Protein AF-A0AAN6Z5A4-F1 (afdb_monomer_lite)

InterPro domains:
  IPR001841 Zinc finger, RING-type [PF13639] (28-78)
  IPR001841 Zinc finger, RING-type [PS50089] (28-78)
  IPR001841 Zinc finger, RING-type [SM00184] (28-77)
  IPR013083 Zinc finger, RING/FYVE/PHD-type [G3DSA:3.30.40.10] (19-82)

Structure (mmCIF, N/CA/C/O backbone):
data_AF-A0AAN6Z5A4-F1
#
_entry.id   AF-A0AAN6Z5A4-F1
#
loop_
_atom_site.group_PDB
_atom_site.id
_atom_site.type_symbol
_atom_site.label_atom_id
_atom_site.label_alt_id
_atom_site.label_comp_id
_atom_site.label_asym_id
_atom_site.label_entity_id
_atom_site.label_seq_id
_atom_site.pdbx_PDB_ins_code
_atom_site.Cartn_x
_atom_site.Cartn_y
_atom_site.Cartn_z
_atom_site.occupancy
_atom_site.B_iso_or_equiv
_atom_site.auth_seq_id
_atom_site.auth_comp_id
_atom_site.auth_asym_id
_atom_site.auth_atom_id
_atom_site.pdbx_PDB_model_num
ATOM 1 N N . MET A 1 1 ? 10.881 -22.606 -24.353 1.00 35.06 1 MET A N 1
ATOM 2 C CA . MET A 1 1 ? 11.599 -22.057 -23.187 1.00 35.06 1 MET A CA 1
ATOM 3 C C . MET A 1 1 ? 11.240 -20.579 -23.107 1.00 35.06 1 MET A C 1
ATOM 5 O O . MET A 1 1 ? 11.819 -19.811 -23.866 1.00 35.06 1 MET A O 1
ATOM 9 N N . PRO A 1 2 ? 10.188 -20.176 -22.376 1.00 39.62 2 PRO A N 1
ATOM 10 C CA . PRO A 1 2 ? 9.790 -18.778 -22.361 1.00 39.62 2 PRO A CA 1
ATOM 11 C C . PRO A 1 2 ? 10.806 -18.005 -21.521 1.00 39.62 2 PRO A C 1
ATOM 13 O O . PRO A 1 2 ? 11.123 -18.415 -20.412 1.00 39.62 2 PRO A O 1
ATOM 16 N N . PHE A 1 3 ? 11.348 -16.941 -22.106 1.00 38.59 3 PHE A N 1
ATOM 17 C CA . PHE A 1 3 ? 12.299 -16.016 -21.506 1.00 38.59 3 PHE A CA 1
ATOM 18 C C . PHE A 1 3 ? 11.872 -15.641 -20.080 1.00 38.59 3 PHE A C 1
ATOM 20 O O . PHE A 1 3 ? 10.944 -14.852 -19.904 1.00 38.59 3 PHE A O 1
ATOM 27 N N . GLU A 1 4 ? 12.544 -16.198 -19.070 1.00 46.31 4 GLU A N 1
ATOM 28 C CA . GLU A 1 4 ? 12.560 -15.612 -17.732 1.00 46.31 4 GLU A CA 1
ATOM 29 C C . GLU A 1 4 ? 13.076 -14.18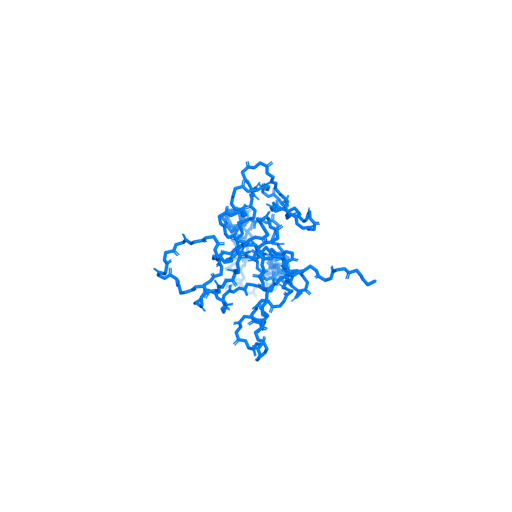4 -17.898 1.00 46.31 4 GLU A C 1
ATOM 31 O O . GLU A 1 4 ? 14.225 -13.946 -18.274 1.00 46.31 4 GLU A O 1
ATOM 36 N N . THR A 1 5 ? 12.181 -13.214 -17.742 1.00 53.78 5 THR A N 1
ATOM 37 C CA . THR A 1 5 ? 12.513 -11.807 -17.899 1.00 53.78 5 THR A CA 1
ATOM 38 C C . THR A 1 5 ? 13.538 -11.443 -16.831 1.00 53.78 5 THR A C 1
ATOM 40 O O . THR A 1 5 ? 13.260 -11.513 -15.635 1.00 53.78 5 THR A O 1
ATOM 43 N N . SER A 1 6 ? 14.730 -11.019 -17.264 1.00 75.25 6 SER A N 1
ATOM 44 C CA . SER A 1 6 ? 15.873 -10.662 -16.405 1.00 75.25 6 SER A CA 1
ATOM 45 C C . SER A 1 6 ? 15.557 -9.615 -15.329 1.00 75.25 6 SER A C 1
ATOM 47 O O . SER A 1 6 ? 16.348 -9.424 -14.414 1.00 75.25 6 SER A O 1
ATOM 49 N N . CYS A 1 7 ? 14.407 -8.944 -15.427 1.00 90.19 7 CYS A N 1
ATOM 50 C CA . CYS A 1 7 ? 13.925 -7.907 -14.529 1.00 90.19 7 CYS A CA 1
ATOM 51 C C . CYS A 1 7 ? 12.910 -8.378 -13.471 1.00 90.19 7 CYS A C 1
ATOM 53 O O . CYS A 1 7 ? 12.430 -7.542 -12.705 1.00 90.19 7 CYS A O 1
ATOM 55 N N . PHE A 1 8 ? 12.551 -9.666 -13.414 1.00 93.44 8 PHE A N 1
ATOM 56 C CA . PHE A 1 8 ? 11.593 -10.191 -12.437 1.00 93.44 8 PHE A CA 1
ATOM 57 C C . PHE A 1 8 ? 12.281 -10.698 -11.157 1.00 93.44 8 PHE A C 1
ATOM 59 O O . PHE A 1 8 ? 13.100 -11.619 -11.176 1.00 93.44 8 PHE A O 1
ATOM 66 N N . VAL A 1 9 ? 11.928 -10.081 -10.030 1.00 92.31 9 VAL A N 1
ATOM 67 C CA . VAL A 1 9 ? 12.465 -10.333 -8.690 1.00 92.31 9 VAL A CA 1
ATOM 68 C C . VAL A 1 9 ? 11.293 -10.448 -7.701 1.00 92.31 9 VAL A C 1
ATOM 70 O O . VAL A 1 9 ? 10.869 -9.440 -7.125 1.00 92.31 9 VAL A O 1
ATOM 73 N N . PRO A 1 10 ? 10.724 -11.653 -7.520 1.00 92.00 10 PRO A N 1
ATOM 74 C CA . PRO A 1 10 ? 9.574 -11.850 -6.640 1.00 92.00 10 PRO A CA 1
ATOM 75 C C . PRO A 1 10 ? 9.932 -11.612 -5.166 1.00 92.00 10 PRO A C 1
ATOM 77 O O . PRO A 1 10 ? 9.175 -10.975 -4.447 1.00 92.00 10 PRO A O 1
ATOM 80 N N . ASP A 1 11 ? 11.114 -12.018 -4.719 1.00 91.38 11 ASP A N 1
ATOM 81 C CA . ASP A 1 11 ? 11.543 -12.030 -3.317 1.00 91.38 11 ASP A CA 1
ATOM 82 C C . ASP A 1 11 ? 12.723 -11.062 -3.071 1.00 91.38 11 ASP A C 1
ATOM 84 O O . ASP A 1 11 ? 13.823 -11.458 -2.676 1.00 91.38 11 ASP A O 1
ATOM 88 N N . PRO A 1 12 ? 12.540 -9.747 -3.285 1.00 89.69 12 PRO A N 1
ATOM 89 C CA . PRO A 1 12 ? 13.628 -8.770 -3.377 1.00 89.69 12 PRO A CA 1
ATOM 90 C C . PRO A 1 12 ? 14.540 -8.736 -2.150 1.00 89.69 12 PRO A C 1
ATOM 92 O O . PRO A 1 12 ? 15.736 -8.500 -2.286 1.00 89.69 12 PRO A O 1
ATOM 95 N N . ARG A 1 13 ? 14.006 -8.980 -0.948 1.00 89.81 13 ARG A N 1
ATOM 96 C CA . ARG A 1 13 ? 14.819 -9.018 0.274 1.00 89.81 13 ARG A CA 1
ATOM 97 C C . ARG A 1 13 ? 15.839 -10.147 0.218 1.00 89.81 13 ARG A C 1
ATOM 99 O O . ARG A 1 13 ? 17.010 -9.899 0.470 1.00 89.81 13 ARG A O 1
ATOM 106 N N . TYR A 1 14 ? 15.409 -11.346 -0.160 1.00 88.56 14 TYR A N 1
ATOM 107 C CA . TYR A 1 14 ? 16.289 -12.502 -0.282 1.00 88.56 14 TYR A CA 1
ATOM 108 C C . TYR A 1 14 ? 17.235 -12.343 -1.468 1.00 88.56 14 TYR A C 1
ATOM 110 O O . TYR A 1 14 ? 18.448 -12.415 -1.278 1.00 88.56 14 TYR A O 1
ATOM 118 N N . THR A 1 15 ? 16.694 -11.984 -2.636 1.00 88.75 15 THR A N 1
ATOM 119 C CA . THR A 1 15 ? 17.480 -11.764 -3.857 1.00 88.75 15 THR A CA 1
ATOM 120 C C . THR A 1 15 ? 18.596 -10.722 -3.660 1.00 88.75 15 THR A C 1
ATOM 122 O O . THR A 1 15 ? 19.712 -10.933 -4.118 1.00 88.75 15 THR A O 1
ATOM 125 N N . PHE A 1 16 ? 18.340 -9.581 -3.007 1.00 87.38 16 PHE A N 1
ATOM 126 C CA . PHE A 1 16 ? 19.341 -8.506 -2.920 1.00 87.38 16 PHE A CA 1
ATOM 127 C C . PHE A 1 16 ? 20.223 -8.539 -1.663 1.00 87.38 16 PHE A C 1
ATOM 129 O O . PHE A 1 16 ? 21.278 -7.905 -1.673 1.00 87.38 16 PHE A O 1
ATOM 136 N N . LEU A 1 17 ? 19.806 -9.202 -0.576 1.00 85.88 17 LEU A N 1
ATOM 137 C CA . LEU A 1 17 ? 20.580 -9.239 0.677 1.00 85.88 17 LEU A CA 1
ATOM 138 C C . LEU A 1 17 ? 21.332 -10.548 0.897 1.00 85.88 17 LEU A C 1
ATOM 140 O O . LEU A 1 17 ? 22.388 -10.520 1.528 1.00 85.88 17 LEU A O 1
ATOM 144 N N . PHE A 1 18 ? 20.775 -11.673 0.449 1.00 84.06 18 PHE A N 1
ATOM 145 C CA . PHE A 1 18 ? 21.216 -12.996 0.893 1.00 84.06 18 PHE A CA 1
ATOM 146 C C . PHE A 1 18 ? 21.596 -13.942 -0.241 1.00 84.06 18 PHE A C 1
ATOM 148 O O . PHE A 1 18 ? 22.255 -14.938 0.044 1.00 84.06 18 PHE A O 1
ATOM 155 N N . ASP A 1 19 ? 21.206 -13.660 -1.487 1.00 81.88 19 ASP A N 1
ATOM 156 C CA . ASP A 1 19 ? 21.556 -14.501 -2.631 1.00 81.88 19 ASP A CA 1
ATOM 157 C C . ASP A 1 19 ? 23.089 -14.573 -2.791 1.00 81.88 19 ASP A C 1
ATOM 159 O O . ASP A 1 19 ? 23.730 -13.552 -3.069 1.00 81.88 19 ASP A O 1
ATOM 163 N N . PRO A 1 20 ? 23.705 -15.754 -2.571 1.00 67.94 20 PRO A N 1
ATOM 164 C CA . PRO A 1 20 ? 25.148 -15.914 -2.692 1.00 67.94 20 PRO A CA 1
ATOM 165 C C . PRO A 1 20 ? 25.591 -15.918 -4.158 1.00 67.94 20 PRO A C 1
ATOM 167 O O . PRO A 1 20 ? 26.776 -15.729 -4.434 1.00 67.94 20 PRO A O 1
ATOM 170 N N . THR A 1 21 ? 24.656 -16.132 -5.091 1.00 67.81 21 THR A N 1
ATOM 171 C CA . THR A 1 21 ? 24.888 -15.954 -6.517 1.00 67.81 21 THR A CA 1
ATOM 172 C C . THR A 1 21 ? 24.485 -14.535 -6.890 1.00 67.81 21 THR A C 1
ATOM 174 O O . THR A 1 21 ? 23.318 -14.168 -6.766 1.00 67.81 21 THR A O 1
ATOM 177 N N . PRO A 1 22 ? 25.412 -13.679 -7.345 1.00 57.22 22 PRO A N 1
ATOM 178 C CA . PRO A 1 22 ? 25.001 -12.411 -7.916 1.00 57.22 22 PRO A CA 1
ATOM 179 C C . PRO A 1 22 ? 24.015 -12.722 -9.044 1.00 57.22 22 PRO A C 1
ATOM 181 O O . PRO A 1 22 ? 24.319 -13.548 -9.902 1.00 57.22 22 PRO A O 1
ATOM 184 N N . ARG A 1 23 ? 22.845 -12.074 -9.096 1.00 61.34 23 ARG A N 1
ATOM 185 C CA . ARG A 1 23 ? 22.102 -12.016 -10.361 1.00 61.34 23 ARG A CA 1
ATOM 186 C C . ARG A 1 23 ? 22.989 -11.251 -11.333 1.00 61.34 23 ARG A C 1
ATOM 188 O O . ARG A 1 23 ? 22.949 -10.024 -11.367 1.00 61.34 23 ARG A O 1
ATOM 195 N N . GLU A 1 24 ? 23.834 -11.974 -12.064 1.00 54.84 24 GLU A N 1
ATOM 196 C CA . GLU A 1 24 ? 24.969 -11.399 -12.792 1.00 54.84 24 GLU A CA 1
ATOM 197 C C . GLU A 1 24 ? 24.531 -10.379 -13.849 1.00 54.84 24 GLU A C 1
ATOM 199 O O . GLU A 1 24 ? 25.341 -9.569 -14.278 1.00 54.84 24 GLU A O 1
ATOM 204 N N . ASN A 1 25 ? 23.246 -10.340 -14.220 1.00 68.56 25 ASN A N 1
ATOM 205 C CA . ASN A 1 25 ? 22.744 -9.475 -15.282 1.00 68.56 25 ASN A CA 1
ATOM 206 C C . ASN A 1 25 ? 21.325 -8.939 -15.025 1.00 68.56 25 ASN A C 1
ATOM 208 O O . ASN A 1 25 ? 20.436 -9.098 -15.865 1.00 68.56 25 ASN A O 1
ATOM 212 N N . LEU A 1 26 ? 21.085 -8.265 -13.892 1.00 87.12 26 LEU A N 1
ATOM 213 C CA . LEU A 1 26 ? 19.877 -7.440 -13.770 1.00 87.12 26 LEU A CA 1
ATOM 214 C C . LEU A 1 26 ? 20.025 -6.205 -14.674 1.00 87.12 26 LEU A C 1
ATOM 216 O O . LEU A 1 26 ? 20.577 -5.184 -14.272 1.00 87.12 26 LEU A O 1
ATOM 220 N N . ILE A 1 27 ? 19.551 -6.305 -15.913 1.00 91.31 27 ILE A N 1
ATOM 221 C CA . ILE A 1 27 ? 19.585 -5.219 -16.899 1.00 91.31 27 ILE A CA 1
ATOM 222 C C . ILE A 1 27 ? 18.210 -4.556 -16.951 1.00 91.31 27 ILE A C 1
ATOM 224 O O . ILE A 1 27 ? 17.170 -5.216 -16.914 1.00 91.31 27 ILE A O 1
ATOM 228 N N . CYS A 1 28 ? 18.188 -3.229 -17.041 1.00 94.12 28 CYS A N 1
ATOM 229 C CA . CYS A 1 28 ? 16.951 -2.476 -17.184 1.00 94.12 28 CYS A CA 1
ATOM 230 C C . CYS A 1 28 ? 16.207 -2.889 -18.461 1.00 94.12 28 CYS A C 1
ATOM 232 O O . CYS A 1 28 ? 16.626 -2.546 -19.560 1.00 94.12 28 CYS A O 1
ATOM 234 N N . ALA A 1 29 ? 15.047 -3.533 -18.330 1.00 93.75 29 ALA A N 1
ATOM 235 C CA . ALA A 1 29 ? 14.252 -3.969 -19.482 1.00 93.75 29 ALA A CA 1
ATOM 236 C C . ALA A 1 29 ? 13.569 -2.825 -20.269 1.00 93.75 29 ALA A C 1
ATOM 238 O O . ALA A 1 29 ? 12.913 -3.091 -21.268 1.00 93.75 29 ALA A O 1
ATOM 239 N N . ILE A 1 30 ? 13.694 -1.563 -19.829 1.00 95.50 30 ILE A N 1
ATOM 240 C CA . ILE A 1 30 ? 13.176 -0.397 -20.571 1.00 95.50 30 ILE A CA 1
ATOM 241 C C . ILE A 1 30 ? 14.216 0.108 -21.575 1.00 95.50 30 ILE A C 1
ATOM 243 O O . ILE A 1 30 ? 13.894 0.266 -22.746 1.00 95.50 30 ILE A O 1
ATOM 247 N N . CYS A 1 31 ? 15.444 0.390 -21.124 1.00 95.12 31 CYS A N 1
ATOM 248 C CA . CYS A 1 31 ? 16.506 0.894 -22.003 1.00 95.12 31 CYS A CA 1
ATOM 249 C C . CYS A 1 31 ? 17.400 -0.212 -22.563 1.00 95.12 31 CYS A C 1
ATOM 251 O O . CYS A 1 31 ? 18.134 0.033 -23.505 1.00 95.12 31 CYS A O 1
ATOM 253 N N . THR A 1 32 ? 17.374 -1.413 -21.983 1.00 92.75 32 THR A N 1
ATOM 254 C CA . THR A 1 32 ? 18.203 -2.577 -22.352 1.00 92.75 32 THR A CA 1
ATOM 255 C C . THR A 1 32 ? 19.720 -2.382 -22.231 1.00 92.75 32 THR A C 1
ATOM 257 O O . THR A 1 32 ? 20.478 -3.290 -22.543 1.00 92.75 32 THR A O 1
ATOM 260 N N . GLU A 1 33 ? 20.165 -1.236 -21.708 1.00 91.50 33 GLU A N 1
ATOM 261 C CA . GLU A 1 33 ? 21.582 -0.858 -21.619 1.00 91.50 33 GLU A CA 1
ATOM 262 C C . GLU A 1 33 ? 22.103 -0.817 -20.175 1.00 91.50 33 GLU A C 1
ATOM 264 O O . GLU A 1 33 ? 23.236 -1.194 -19.889 1.00 91.50 33 GLU A O 1
ATOM 269 N N . SER A 1 34 ? 21.297 -0.327 -19.229 1.00 92.81 34 SER A N 1
ATOM 270 C CA . SER A 1 34 ? 21.770 -0.080 -17.863 1.00 92.81 34 SER A CA 1
ATOM 271 C C . SER A 1 34 ? 21.798 -1.356 -17.024 1.00 92.81 34 SER A C 1
ATOM 273 O O . SER A 1 34 ? 20.746 -1.931 -16.736 1.00 92.81 34 SER A O 1
ATOM 275 N N . HIS A 1 35 ? 22.987 -1.734 -16.552 1.00 92.00 35 HIS A N 1
ATOM 276 C CA . HIS A 1 35 ? 23.161 -2.737 -15.501 1.00 92.00 35 HIS A CA 1
ATOM 277 C C . HIS A 1 35 ? 22.726 -2.148 -14.157 1.00 92.00 35 HIS A C 1
ATOM 279 O O . HIS A 1 35 ? 23.229 -1.107 -13.726 1.00 92.00 35 HIS A O 1
ATOM 285 N N . LEU A 1 36 ? 21.761 -2.792 -13.509 1.00 91.50 36 LEU A N 1
ATOM 286 C CA . LEU A 1 36 ? 21.158 -2.315 -12.276 1.00 91.50 36 LEU A CA 1
ATOM 287 C C . LEU A 1 36 ? 21.938 -2.817 -11.067 1.00 91.50 36 LEU A C 1
ATOM 289 O O . LEU A 1 36 ? 22.204 -4.008 -10.926 1.00 91.50 36 LEU A O 1
ATOM 293 N N . SER A 1 37 ? 22.258 -1.904 -10.159 1.00 90.19 37 SER A N 1
ATOM 294 C CA . SER A 1 37 ? 22.947 -2.221 -8.911 1.00 90.19 37 SER A CA 1
ATOM 295 C C . SER A 1 37 ? 22.357 -1.411 -7.771 1.00 90.19 37 SER A C 1
ATOM 297 O O . SER A 1 37 ? 22.058 -0.228 -7.926 1.00 90.19 37 SER A O 1
ATOM 299 N N . VAL A 1 38 ? 22.149 -2.050 -6.618 1.00 91.25 38 VAL A N 1
ATOM 300 C CA . VAL A 1 38 ? 21.554 -1.388 -5.453 1.00 91.25 38 VAL A CA 1
ATOM 301 C C . VAL A 1 38 ? 22.586 -0.435 -4.837 1.00 91.25 38 VAL A C 1
ATOM 303 O O . VAL A 1 38 ? 23.580 -0.891 -4.267 1.00 91.25 38 VAL A O 1
ATOM 306 N N . PRO A 1 39 ? 22.379 0.889 -4.924 1.00 92.44 39 PRO A N 1
ATOM 307 C CA . PRO A 1 39 ? 23.335 1.858 -4.423 1.00 92.44 39 PRO A CA 1
ATOM 308 C C . PRO A 1 39 ? 23.166 2.069 -2.914 1.00 92.44 39 PRO A C 1
ATOM 310 O O . PRO A 1 39 ? 22.135 1.745 -2.321 1.00 92.44 39 PRO A O 1
ATOM 313 N N . TRP A 1 40 ? 24.156 2.704 -2.295 1.00 92.19 40 TRP A N 1
ATOM 314 C CA . TRP A 1 40 ? 23.954 3.380 -1.011 1.00 92.19 40 TRP A CA 1
ATOM 315 C C . TRP A 1 40 ? 23.023 4.586 -1.180 1.00 92.19 40 TRP A C 1
ATOM 317 O O . TRP A 1 40 ? 22.999 5.211 -2.243 1.00 92.19 40 TRP A O 1
ATOM 327 N N . SER A 1 41 ? 22.271 4.939 -0.139 1.00 87.75 41 SER A N 1
ATOM 328 C CA . SER A 1 41 ? 21.273 6.018 -0.195 1.00 87.75 41 SER A CA 1
ATOM 329 C C . SER A 1 41 ? 21.856 7.400 -0.508 1.00 87.75 41 SER A C 1
ATOM 331 O O . SER A 1 41 ? 21.196 8.197 -1.172 1.00 87.75 41 SER A O 1
ATOM 333 N N . TRP A 1 42 ? 23.094 7.668 -0.086 1.00 89.31 42 TRP A N 1
ATOM 334 C CA . TRP A 1 42 ? 23.807 8.920 -0.363 1.00 89.31 42 TRP A CA 1
ATOM 335 C C . TRP A 1 42 ? 24.370 9.010 -1.786 1.00 89.31 42 TRP A C 1
ATOM 337 O O . TRP A 1 42 ? 24.855 10.065 -2.193 1.00 89.31 42 TRP A O 1
ATOM 347 N N . ALA A 1 43 ? 24.386 7.906 -2.539 1.00 90.69 43 ALA A N 1
ATOM 348 C CA . ALA A 1 43 ? 24.978 7.902 -3.867 1.00 90.69 43 ALA A CA 1
ATOM 349 C C . ALA A 1 43 ? 24.100 8.691 -4.846 1.00 90.69 43 ALA A C 1
ATOM 351 O O . ALA A 1 43 ? 22.869 8.657 -4.782 1.00 90.69 43 ALA A O 1
ATOM 352 N N . ALA A 1 44 ? 24.743 9.376 -5.794 1.00 89.88 44 ALA A N 1
ATOM 353 C CA . ALA A 1 44 ? 24.036 10.111 -6.836 1.00 89.88 44 ALA A CA 1
ATOM 354 C C . ALA A 1 44 ? 23.075 9.196 -7.619 1.00 89.88 44 ALA A C 1
ATOM 356 O O . ALA A 1 44 ? 23.384 8.036 -7.904 1.00 89.88 44 ALA A O 1
ATOM 357 N N . ILE A 1 45 ? 21.915 9.734 -8.005 1.00 88.19 45 ILE A N 1
ATOM 358 C CA . ILE A 1 45 ? 20.903 8.984 -8.758 1.00 88.19 45 ILE A CA 1
ATOM 359 C C . ILE A 1 45 ? 21.353 8.808 -10.217 1.00 88.19 45 ILE A C 1
ATOM 361 O O . ILE A 1 45 ? 21.460 9.778 -10.977 1.00 88.19 45 ILE A O 1
ATOM 365 N N . ARG A 1 46 ? 21.559 7.556 -10.632 1.00 90.75 46 ARG A N 1
ATOM 366 C CA . ARG A 1 46 ? 21.952 7.142 -11.989 1.00 90.75 46 ARG A CA 1
ATOM 367 C C . ARG A 1 46 ? 20.893 6.228 -12.611 1.00 90.75 46 ARG A C 1
ATOM 369 O O . ARG A 1 46 ? 19.965 5.791 -11.933 1.00 90.75 46 ARG A O 1
ATOM 376 N N . ASP A 1 47 ? 21.024 5.953 -13.905 1.00 88.44 47 ASP A N 1
ATOM 377 C CA . ASP A 1 47 ? 20.138 5.021 -14.621 1.00 88.44 47 ASP A CA 1
ATOM 378 C C . ASP A 1 47 ? 20.274 3.578 -14.108 1.00 88.44 47 ASP A C 1
ATOM 380 O O . ASP A 1 47 ? 19.309 2.817 -14.123 1.00 88.44 47 ASP A O 1
ATOM 384 N N . SER A 1 48 ? 21.439 3.246 -13.542 1.00 91.12 48 SER A N 1
ATOM 385 C CA . SER A 1 48 ? 21.722 1.978 -12.866 1.00 91.12 48 SER A CA 1
ATOM 386 C C . SER A 1 48 ? 21.015 1.810 -11.517 1.00 91.12 48 SER A C 1
ATOM 388 O O . SER A 1 48 ? 21.035 0.714 -10.968 1.00 91.12 48 SER A O 1
ATOM 390 N N . ASN A 1 49 ? 20.409 2.858 -10.941 1.00 94.62 49 ASN A N 1
ATOM 391 C CA . ASN A 1 49 ? 19.722 2.746 -9.652 1.00 94.62 49 ASN A CA 1
ATOM 392 C C . ASN A 1 49 ? 18.382 2.014 -9.853 1.00 94.62 49 ASN A C 1
ATOM 394 O O . ASN A 1 49 ? 17.533 2.536 -10.575 1.00 94.62 49 ASN A O 1
ATOM 398 N N . PRO A 1 50 ? 18.125 0.866 -9.210 1.00 95.12 50 PRO A N 1
ATOM 399 C CA . PRO A 1 50 ? 16.901 0.107 -9.427 1.00 95.12 50 PRO A CA 1
ATOM 400 C C . PRO A 1 50 ? 15.695 0.679 -8.672 1.00 95.12 50 PRO A C 1
ATOM 402 O O . PRO A 1 50 ? 15.794 1.276 -7.596 1.00 95.12 50 PRO A O 1
ATOM 405 N N . SER A 1 51 ? 14.511 0.461 -9.232 1.00 96.12 51 SER A N 1
ATOM 406 C CA . SER A 1 51 ? 13.225 0.623 -8.558 1.00 96.12 51 SER A CA 1
ATOM 407 C C . SER A 1 51 ? 12.351 -0.597 -8.783 1.00 96.12 51 SER A C 1
ATOM 409 O O . SER A 1 51 ? 12.262 -1.095 -9.903 1.00 96.12 51 SER A O 1
ATOM 411 N N . LEU A 1 52 ? 11.711 -1.051 -7.712 1.00 96.75 52 LEU A N 1
ATOM 412 C CA . LEU A 1 52 ? 10.849 -2.222 -7.663 1.00 96.75 52 LEU A CA 1
ATOM 413 C C . LEU A 1 52 ? 9.375 -1.807 -7.698 1.00 96.75 52 LEU A C 1
ATOM 415 O O . LEU A 1 52 ? 8.977 -0.821 -7.068 1.00 96.75 52 LEU A O 1
ATOM 419 N N . LEU A 1 53 ? 8.571 -2.585 -8.416 1.00 97.38 53 LEU A N 1
ATOM 420 C CA . LEU A 1 53 ? 7.114 -2.492 -8.437 1.00 97.38 53 LEU A CA 1
ATOM 421 C C . LEU A 1 53 ? 6.467 -3.596 -7.578 1.00 97.38 53 LEU A C 1
ATOM 423 O O . LEU A 1 53 ? 7.069 -4.660 -7.421 1.00 97.38 53 LEU A O 1
ATOM 427 N N . PRO A 1 54 ? 5.208 -3.420 -7.124 1.00 96.94 54 PRO A N 1
ATOM 428 C CA . PRO A 1 54 ? 4.490 -4.438 -6.347 1.00 96.94 54 PRO A CA 1
ATOM 429 C C . PRO A 1 54 ? 4.369 -5.790 -7.053 1.00 96.94 54 PRO A C 1
ATOM 431 O O . PRO A 1 54 ? 4.310 -6.829 -6.410 1.00 96.94 54 PRO A O 1
ATOM 434 N N . CYS A 1 55 ? 4.363 -5.792 -8.386 1.00 97.44 55 CYS A N 1
ATOM 435 C CA . CYS A 1 55 ? 4.307 -7.004 -9.197 1.00 97.44 55 CYS A CA 1
ATOM 436 C C . CYS A 1 55 ? 5.638 -7.771 -9.281 1.00 97.44 55 CYS A C 1
ATOM 438 O O . CYS A 1 55 ? 5.713 -8.720 -10.052 1.00 97.44 55 CYS A O 1
ATOM 440 N N . GLY A 1 56 ? 6.690 -7.339 -8.578 1.00 95.69 56 GLY A N 1
ATOM 441 C CA . GLY A 1 56 ? 8.000 -7.998 -8.565 1.00 95.69 56 GLY A CA 1
ATOM 442 C C . GLY A 1 56 ? 8.955 -7.581 -9.685 1.00 95.69 56 GLY A C 1
ATOM 443 O O . GLY A 1 56 ? 10.085 -8.043 -9.722 1.00 95.69 56 GLY A O 1
ATOM 444 N N . HIS A 1 57 ? 8.559 -6.699 -10.604 1.00 96.31 57 HIS A N 1
ATOM 445 C CA . HIS A 1 57 ? 9.463 -6.243 -11.668 1.00 96.31 57 HIS A CA 1
ATOM 446 C C . HIS A 1 57 ? 10.338 -5.062 -11.226 1.00 96.31 57 HIS A C 1
ATOM 448 O O . HIS A 1 57 ? 9.858 -4.130 -10.573 1.00 96.31 57 HIS A O 1
ATOM 454 N N . VAL A 1 58 ? 11.608 -5.087 -11.635 1.00 95.88 58 VAL A N 1
ATOM 455 C CA . VAL A 1 58 ? 12.636 -4.091 -11.314 1.00 95.88 58 VAL A CA 1
ATOM 456 C C . VAL A 1 58 ? 13.133 -3.401 -12.581 1.00 95.88 58 VAL A C 1
ATOM 458 O O . VAL A 1 58 ? 13.454 -4.040 -13.576 1.00 95.88 58 VAL A O 1
ATOM 461 N N . PHE A 1 59 ? 13.246 -2.077 -12.541 1.00 96.62 59 PHE A N 1
ATOM 462 C CA . PHE A 1 59 ? 13.734 -1.275 -13.665 1.00 96.62 59 PHE A CA 1
ATOM 463 C C . PHE A 1 59 ? 14.693 -0.189 -13.183 1.00 96.62 59 PHE A C 1
ATOM 465 O O . PHE A 1 59 ? 14.706 0.154 -12.000 1.00 96.62 59 PHE A O 1
ATOM 472 N N . GLY A 1 60 ? 15.455 0.405 -14.102 1.00 96.31 60 GLY A N 1
ATOM 473 C CA . GLY A 1 60 ? 16.203 1.628 -13.818 1.00 96.31 60 GLY A CA 1
ATOM 474 C C . GLY A 1 60 ? 15.255 2.744 -13.382 1.00 96.31 60 GLY A C 1
ATOM 475 O O . GLY A 1 60 ? 14.230 2.990 -14.022 1.00 96.31 60 GLY A O 1
ATOM 476 N N . HIS A 1 61 ? 15.582 3.418 -12.281 1.00 96.19 61 HIS A N 1
ATOM 477 C CA . HIS A 1 61 ? 14.710 4.379 -11.607 1.00 96.19 61 HIS A CA 1
ATOM 478 C C . HIS A 1 61 ? 14.272 5.496 -12.554 1.00 96.19 61 HIS A C 1
ATOM 480 O O . HIS A 1 61 ? 13.082 5.774 -12.672 1.00 96.19 61 HIS A O 1
ATOM 486 N N . LYS A 1 62 ? 15.222 6.103 -13.274 1.00 96.38 62 LYS A N 1
ATOM 487 C CA . LYS A 1 62 ? 14.936 7.184 -14.226 1.00 96.38 62 LYS A CA 1
ATOM 488 C C . LYS A 1 62 ? 14.087 6.699 -15.403 1.00 96.38 62 LYS A C 1
ATOM 490 O O . LYS A 1 62 ? 13.097 7.349 -15.730 1.00 96.38 62 LYS A O 1
ATOM 495 N N . CYS A 1 63 ? 14.413 5.541 -15.982 1.00 97.31 63 CYS A N 1
ATOM 496 C CA . CYS A 1 63 ? 13.637 4.941 -17.071 1.00 97.31 63 CYS A CA 1
ATOM 497 C C . CYS A 1 63 ? 12.180 4.700 -16.658 1.00 97.31 63 CYS A C 1
ATOM 499 O O . CYS A 1 63 ? 11.255 5.064 -17.382 1.00 97.31 63 CYS A O 1
ATOM 501 N N . LEU A 1 64 ? 11.971 4.137 -15.466 1.00 97.44 64 LEU A N 1
ATOM 502 C CA . LEU A 1 64 ? 10.637 3.874 -14.940 1.00 97.44 64 LEU A CA 1
ATOM 503 C C . LEU A 1 64 ? 9.875 5.167 -14.636 1.00 97.44 64 LEU A C 1
ATOM 505 O O . LEU A 1 64 ? 8.700 5.269 -14.965 1.00 97.44 64 LEU A O 1
ATOM 509 N N . GLN A 1 65 ? 10.534 6.178 -14.064 1.00 9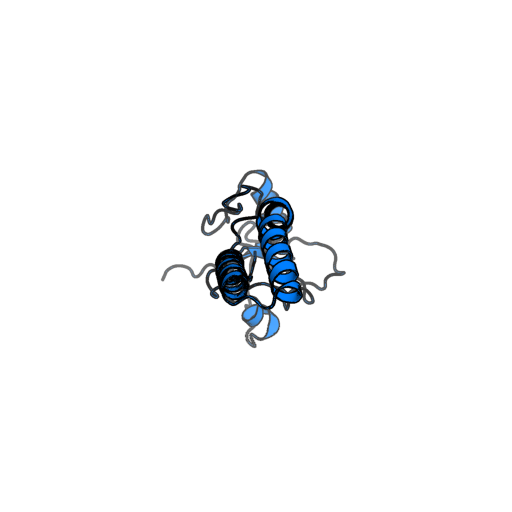6.62 65 GLN A N 1
ATOM 510 C CA . GLN A 1 65 ? 9.915 7.488 -13.839 1.00 96.62 65 GLN A CA 1
ATOM 511 C C . GLN A 1 65 ? 9.460 8.139 -15.149 1.00 96.62 65 GLN A C 1
ATOM 513 O O . GLN A 1 65 ? 8.369 8.695 -15.193 1.00 96.62 65 GLN A O 1
ATOM 518 N N . ILE A 1 66 ? 10.260 8.055 -16.219 1.00 97.12 66 ILE A N 1
ATOM 519 C CA . ILE A 1 66 ? 9.881 8.563 -17.547 1.00 97.12 66 ILE A CA 1
ATOM 520 C C . ILE A 1 66 ? 8.661 7.808 -18.080 1.00 97.12 66 ILE A C 1
ATOM 522 O O . ILE A 1 66 ? 7.697 8.445 -18.500 1.00 97.12 66 ILE A O 1
ATOM 526 N N . TRP A 1 67 ? 8.674 6.475 -18.014 1.00 97.56 67 TRP A N 1
ATOM 527 C CA . TRP A 1 67 ? 7.553 5.635 -18.439 1.00 97.56 67 TRP A CA 1
ATOM 528 C C . TRP A 1 67 ? 6.242 6.010 -17.731 1.00 97.56 67 TRP A C 1
ATOM 530 O O . TRP A 1 67 ? 5.203 6.173 -18.375 1.00 97.56 67 TRP A O 1
ATOM 540 N N . LEU A 1 68 ? 6.303 6.221 -16.412 1.00 97.62 68 LEU A N 1
ATOM 541 C CA . LEU A 1 68 ? 5.137 6.526 -15.579 1.00 97.62 68 LEU A CA 1
ATOM 542 C C . LEU A 1 68 ? 4.572 7.944 -15.760 1.00 97.62 68 LEU A C 1
ATOM 544 O O . LEU A 1 68 ? 3.533 8.265 -15.189 1.00 97.62 68 LEU A O 1
ATOM 548 N N . ARG A 1 69 ? 5.206 8.800 -16.573 1.00 96.81 69 ARG A N 1
ATOM 549 C CA . ARG A 1 69 ? 4.628 10.105 -16.942 1.00 96.81 69 ARG A CA 1
ATOM 550 C C . ARG A 1 69 ? 3.408 9.964 -17.845 1.00 96.81 69 ARG A C 1
ATOM 552 O O . ARG A 1 69 ? 2.535 10.823 -17.815 1.00 96.81 69 ARG A O 1
ATOM 559 N N . THR A 1 70 ? 3.370 8.914 -18.661 1.00 96.88 70 THR A N 1
ATOM 560 C CA . THR A 1 70 ? 2.316 8.691 -19.664 1.00 96.88 70 THR A CA 1
ATOM 561 C C . THR A 1 70 ? 1.604 7.350 -19.504 1.00 96.88 70 THR A C 1
ATOM 563 O O . THR A 1 70 ? 0.599 7.121 -20.170 1.00 96.88 70 THR A O 1
ATOM 566 N N . HIS A 1 71 ? 2.074 6.486 -18.601 1.00 97.75 71 HIS A N 1
ATOM 567 C CA . HIS A 1 71 ? 1.492 5.174 -18.331 1.00 97.75 71 HIS A CA 1
ATOM 568 C C . HIS A 1 71 ? 1.271 4.972 -16.833 1.00 97.75 71 HIS A C 1
ATOM 570 O O . HIS A 1 71 ? 2.052 5.433 -16.009 1.00 97.75 71 HIS A O 1
ATOM 576 N N . ASP A 1 72 ? 0.248 4.205 -16.469 1.00 97.12 72 ASP A N 1
ATOM 577 C CA . ASP A 1 72 ? -0.016 3.779 -15.092 1.00 97.12 72 ASP A CA 1
ATOM 578 C C . ASP A 1 72 ? 0.149 2.262 -14.921 1.00 97.12 72 ASP A C 1
ATOM 580 O O . ASP A 1 72 ? -0.464 1.664 -14.044 1.00 97.12 72 ASP A O 1
ATOM 584 N N . THR A 1 73 ? 0.976 1.622 -15.754 1.00 98.19 73 THR A N 1
ATOM 585 C CA . THR A 1 73 ? 1.170 0.164 -15.761 1.00 98.19 73 THR A CA 1
ATOM 586 C C . THR A 1 73 ? 2.641 -0.233 -15.760 1.00 98.19 73 THR A C 1
ATOM 588 O O . THR A 1 73 ? 3.464 0.452 -16.368 1.00 98.19 73 THR A O 1
ATOM 591 N N . CYS A 1 74 ? 2.962 -1.392 -15.182 1.00 98.19 74 CYS A N 1
ATOM 592 C CA . CYS A 1 74 ? 4.270 -2.034 -15.309 1.00 98.19 74 CYS A CA 1
ATOM 593 C C . CYS A 1 74 ? 4.661 -2.223 -16.794 1.00 98.19 74 CYS A C 1
ATOM 595 O O . CYS A 1 74 ? 3.861 -2.788 -17.545 1.00 98.19 74 CYS A O 1
ATOM 597 N N . PRO A 1 75 ? 5.877 -1.824 -17.224 1.00 97.44 75 PRO A N 1
ATOM 598 C CA . PRO A 1 75 ? 6.342 -2.017 -18.602 1.00 97.44 75 PRO A CA 1
ATOM 599 C C . PRO A 1 75 ? 6.354 -3.481 -19.067 1.00 97.44 75 PRO A C 1
ATOM 601 O O . PRO A 1 75 ? 6.111 -3.748 -20.240 1.00 97.44 75 PRO A O 1
ATOM 604 N N . ALA A 1 76 ? 6.614 -4.419 -18.148 1.00 96.25 76 ALA A N 1
ATOM 605 C CA . ALA A 1 76 ? 6.756 -5.841 -18.457 1.00 96.25 76 ALA A CA 1
ATOM 606 C C . ALA A 1 76 ? 5.413 -6.589 -18.419 1.00 96.25 76 ALA A C 1
ATOM 608 O O . ALA A 1 76 ? 4.973 -7.125 -19.430 1.00 96.25 76 ALA A O 1
ATOM 609 N N . CYS A 1 77 ? 4.731 -6.598 -17.269 1.00 96.88 77 CYS A N 1
ATOM 610 C CA . CYS A 1 77 ? 3.528 -7.416 -17.062 1.00 96.88 77 CYS A CA 1
ATOM 611 C C . CYS A 1 77 ? 2.206 -6.640 -17.100 1.00 96.88 77 CYS A C 1
ATOM 613 O O . CYS A 1 77 ? 1.152 -7.222 -16.866 1.00 96.88 77 CYS A O 1
ATOM 615 N N . ARG A 1 78 ? 2.242 -5.323 -17.344 1.00 97.00 78 ARG A N 1
ATOM 616 C CA . ARG A 1 78 ? 1.056 -4.446 -17.409 1.00 97.00 78 ARG A CA 1
ATOM 617 C C . ARG A 1 78 ? 0.222 -4.349 -16.128 1.00 97.00 78 ARG A C 1
ATOM 619 O O . ARG A 1 78 ? -0.844 -3.743 -16.153 1.00 97.00 78 ARG A O 1
ATOM 626 N N . PHE A 1 79 ? 0.735 -4.841 -14.997 1.00 97.25 79 PHE A N 1
ATOM 627 C CA . PHE A 1 79 ? 0.145 -4.601 -13.678 1.00 97.25 79 PHE A CA 1
ATOM 628 C C . PHE A 1 79 ? -0.134 -3.107 -13.465 1.00 97.25 79 PHE A C 1
ATOM 630 O O . PHE A 1 79 ? 0.762 -2.284 -13.675 1.00 97.25 79 PH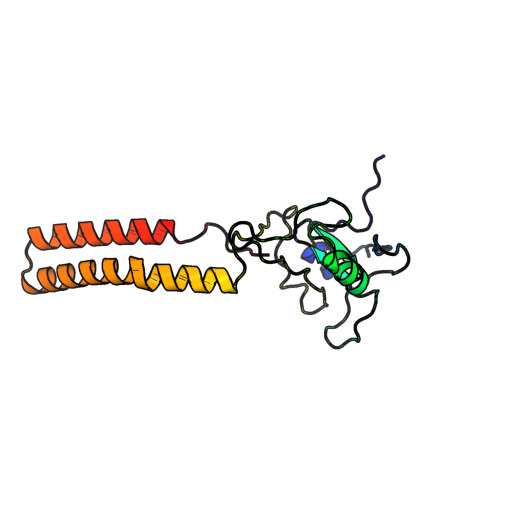E A O 1
ATOM 637 N N . ARG A 1 80 ? -1.354 -2.759 -13.048 1.00 97.44 80 ARG A N 1
ATOM 638 C CA . ARG A 1 80 ? -1.798 -1.372 -12.882 1.00 97.44 80 ARG A CA 1
ATOM 639 C C . ARG A 1 80 ? -1.296 -0.781 -11.563 1.00 97.44 80 ARG A C 1
ATOM 641 O O . ARG A 1 80 ? -1.527 -1.329 -10.497 1.00 97.44 80 ARG A O 1
ATOM 648 N N . LEU A 1 81 ? -0.645 0.371 -11.635 1.00 97.31 81 LEU A N 1
ATOM 649 C CA . LEU A 1 81 ? 0.004 1.063 -10.523 1.00 97.31 81 LEU A CA 1
ATOM 650 C C . LEU A 1 81 ? -0.886 2.178 -9.965 1.00 97.31 81 LEU A C 1
ATOM 652 O O . LEU A 1 81 ? -0.489 3.343 -9.919 1.00 97.31 81 LEU A O 1
ATOM 656 N N . LYS A 1 82 ? -2.107 1.824 -9.560 1.00 96.44 82 LYS A N 1
ATOM 657 C CA . LYS A 1 82 ? -3.052 2.732 -8.900 1.00 96.44 82 LYS A CA 1
ATOM 658 C C . LYS A 1 82 ? -3.754 2.024 -7.755 1.00 96.44 82 LYS A C 1
ATOM 660 O O . LYS A 1 82 ? -4.155 0.879 -7.914 1.00 96.44 82 LYS A O 1
ATOM 665 N N . TYR A 1 83 ? -3.938 2.740 -6.652 1.00 95.12 83 TYR A N 1
ATOM 666 C CA . TYR A 1 83 ? -4.749 2.281 -5.528 1.00 95.12 83 TYR A CA 1
ATOM 667 C C . TYR A 1 83 ? -6.218 2.161 -5.946 1.00 95.12 83 TYR A C 1
ATOM 669 O O . TYR A 1 83 ? -6.735 3.033 -6.655 1.00 95.12 83 TYR A O 1
ATOM 677 N N . ASP A 1 84 ? -6.910 1.114 -5.505 1.00 92.69 84 ASP A N 1
ATOM 678 C CA . ASP A 1 84 ? -8.245 0.804 -6.015 1.00 92.69 84 ASP A CA 1
ATOM 679 C C . 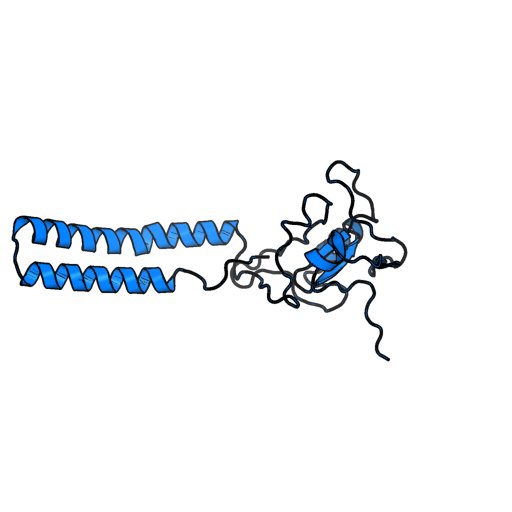ASP A 1 84 ? -9.338 1.757 -5.531 1.00 92.69 84 ASP A C 1
ATOM 681 O O . ASP A 1 84 ? -10.215 2.110 -6.318 1.00 92.69 84 ASP A O 1
ATOM 685 N N . LEU A 1 85 ? -9.286 2.267 -4.306 1.00 92.88 85 LEU A N 1
ATOM 686 C CA . LEU A 1 85 ? -10.303 3.197 -3.811 1.00 92.88 85 LEU A CA 1
ATOM 687 C C . LEU A 1 85 ? -9.969 4.653 -4.132 1.00 92.88 85 LEU A C 1
ATOM 689 O O . LEU A 1 85 ? -10.826 5.380 -4.629 1.00 92.88 85 LEU A O 1
ATOM 693 N N . CYS A 1 86 ? -8.733 5.100 -3.890 1.00 95.12 86 CYS A N 1
ATOM 694 C CA . CYS A 1 86 ? -8.386 6.514 -4.081 1.00 95.12 86 CYS A CA 1
ATOM 695 C C . CYS A 1 86 ? -7.821 6.857 -5.465 1.00 95.12 86 CYS A C 1
ATOM 697 O O . CYS A 1 86 ? -7.646 8.034 -5.766 1.00 95.12 86 CYS A O 1
ATOM 699 N N . LYS A 1 87 ? -7.527 5.857 -6.310 1.00 95.31 87 LYS A N 1
ATOM 700 C CA . LYS A 1 87 ? -7.015 6.003 -7.690 1.00 95.31 87 LYS A CA 1
ATOM 701 C C . LYS A 1 87 ? -5.695 6.773 -7.835 1.00 95.31 87 LYS A C 1
ATOM 703 O O . LYS A 1 87 ? -5.234 6.975 -8.962 1.00 95.31 87 LYS A O 1
ATOM 708 N N . HIS A 1 88 ? -5.060 7.159 -6.728 1.00 96.62 88 HIS A N 1
ATOM 709 C CA . HIS A 1 88 ? -3.730 7.751 -6.730 1.00 96.62 88 HIS A CA 1
ATOM 710 C C . HIS A 1 88 ? -2.689 6.752 -7.267 1.00 96.62 88 HIS A C 1
ATOM 712 O O . HIS A 1 88 ? -2.879 5.540 -7.123 1.00 96.62 88 HIS A O 1
ATOM 718 N N . PRO A 1 89 ? -1.589 7.231 -7.876 1.00 96.56 89 PRO A N 1
ATOM 719 C CA . PRO A 1 89 ? -0.517 6.361 -8.346 1.00 96.56 89 PRO A CA 1
ATOM 720 C C . PRO A 1 89 ? 0.163 5.619 -7.193 1.00 96.56 89 PRO A C 1
ATOM 722 O O . PRO A 1 89 ? 0.432 6.211 -6.148 1.00 96.56 89 PRO A O 1
ATOM 725 N N . ILE A 1 90 ? 0.499 4.350 -7.419 1.00 95.94 90 ILE A N 1
ATOM 726 C CA . ILE A 1 90 ? 1.374 3.580 -6.530 1.00 95.94 90 ILE A CA 1
ATOM 727 C C . ILE A 1 90 ? 2.818 3.936 -6.898 1.00 95.94 90 ILE A C 1
ATOM 729 O O . ILE A 1 90 ? 3.240 3.665 -8.029 1.00 95.94 90 ILE A O 1
ATOM 733 N N . PRO A 1 91 ? 3.589 4.564 -5.996 1.00 94.38 91 PRO A N 1
ATOM 734 C CA . PRO A 1 91 ? 4.942 4.984 -6.317 1.00 94.38 91 PRO A CA 1
ATOM 735 C C . PRO A 1 91 ? 5.869 3.763 -6.447 1.00 94.38 91 PRO A C 1
ATOM 737 O O . PRO A 1 91 ? 5.840 2.872 -5.595 1.00 94.38 91 PRO A O 1
ATOM 740 N N . PRO A 1 92 ? 6.744 3.713 -7.467 1.00 95.12 92 PRO A N 1
ATOM 741 C CA . PRO A 1 92 ? 7.774 2.687 -7.525 1.00 95.12 92 PRO A CA 1
ATOM 742 C C . PRO A 1 92 ? 8.751 2.860 -6.357 1.00 95.12 92 PRO A C 1
ATOM 744 O O . PRO A 1 92 ? 9.173 3.976 -6.035 1.00 95.12 92 PRO A O 1
ATOM 747 N N . ARG A 1 93 ? 9.161 1.754 -5.736 1.00 95.19 93 ARG A N 1
ATOM 748 C CA . ARG A 1 93 ? 10.064 1.786 -4.584 1.00 95.19 93 ARG A CA 1
ATOM 749 C C . ARG A 1 93 ? 11.509 1.786 -5.055 1.00 95.19 93 ARG A C 1
ATOM 751 O O . ARG A 1 93 ? 12.001 0.779 -5.557 1.00 95.19 93 ARG A O 1
ATOM 758 N N . ARG A 1 94 ? 12.210 2.906 -4.866 1.00 94.62 94 ARG A N 1
ATOM 759 C CA . ARG A 1 94 ? 13.657 2.974 -5.105 1.00 94.62 94 ARG A CA 1
ATOM 760 C C . ARG A 1 94 ? 14.383 2.073 -4.107 1.00 94.62 94 ARG A C 1
ATOM 762 O O . ARG A 1 94 ? 14.201 2.216 -2.896 1.00 94.62 94 ARG A O 1
ATOM 769 N N . LEU A 1 95 ? 15.218 1.176 -4.617 1.00 93.56 95 LEU A N 1
ATOM 770 C CA . LEU A 1 95 ? 16.022 0.301 -3.776 1.00 93.56 95 LEU A CA 1
ATOM 771 C C . LEU A 1 95 ? 17.352 0.988 -3.465 1.00 93.56 95 LEU A C 1
ATOM 773 O O . LEU A 1 95 ? 18.015 1.516 -4.357 1.00 93.56 95 LEU A O 1
ATOM 777 N N . THR A 1 96 ? 17.726 0.982 -2.194 1.00 94.12 96 THR A N 1
ATOM 778 C CA . THR A 1 96 ? 19.056 1.335 -1.692 1.00 94.12 96 THR A CA 1
ATOM 779 C C . THR A 1 96 ? 19.446 0.288 -0.660 1.00 94.12 96 THR A C 1
ATOM 781 O O . THR A 1 96 ? 18.572 -0.409 -0.141 1.00 94.12 96 THR A O 1
ATOM 784 N N . ARG A 1 97 ? 20.734 0.158 -0.336 1.00 91.31 97 ARG A N 1
ATOM 785 C CA . ARG A 1 97 ? 21.203 -0.877 0.603 1.00 91.31 97 ARG A CA 1
ATOM 786 C C . ARG A 1 97 ? 20.475 -0.826 1.950 1.00 91.31 97 ARG A C 1
ATOM 788 O O . ARG A 1 97 ? 20.170 -1.863 2.522 1.00 91.31 97 ARG A O 1
ATOM 795 N N . GLU A 1 98 ? 20.149 0.374 2.411 1.00 92.12 98 GLU A N 1
ATOM 796 C CA . GLU A 1 98 ? 19.427 0.643 3.654 1.00 92.12 98 GLU A CA 1
ATOM 797 C C . GLU A 1 98 ? 17.921 0.381 3.520 1.00 92.12 98 GLU A C 1
ATOM 799 O O . GLU A 1 98 ? 17.283 -0.047 4.479 1.00 92.12 98 GLU A O 1
ATOM 804 N N . SER A 1 99 ? 17.335 0.618 2.339 1.00 90.94 99 SER A N 1
ATOM 805 C CA . SER A 1 99 ? 15.895 0.431 2.135 1.00 90.94 99 SER A CA 1
ATOM 806 C C . SER A 1 99 ? 15.500 -1.020 1.882 1.00 90.94 99 SER A C 1
ATOM 808 O O . SER A 1 99 ? 14.331 -1.343 2.075 1.00 90.94 99 SER A O 1
ATOM 810 N N . LEU A 1 100 ? 16.445 -1.896 1.508 1.00 90.81 100 LEU A N 1
ATOM 811 C CA . LEU A 1 100 ? 16.191 -3.312 1.213 1.00 90.81 100 LEU A CA 1
ATOM 812 C C . LEU A 1 100 ? 15.460 -4.037 2.351 1.00 90.81 100 LEU A C 1
ATOM 814 O O . LEU A 1 100 ? 14.494 -4.743 2.088 1.00 90.81 100 LEU A O 1
ATOM 818 N N . LEU A 1 101 ? 15.848 -3.815 3.610 1.00 87.31 101 LEU A N 1
ATOM 819 C CA . LEU A 1 101 ? 15.188 -4.433 4.772 1.00 87.31 101 LEU A CA 1
ATOM 820 C C . LEU A 1 101 ? 13.731 -3.975 4.953 1.00 87.31 101 LEU A C 1
ATOM 822 O O . LEU A 1 101 ? 12.918 -4.706 5.514 1.00 87.31 101 LEU A O 1
ATOM 826 N N . LEU A 1 102 ? 13.404 -2.778 4.461 1.00 89.62 102 LEU A N 1
ATOM 827 C CA . LEU A 1 102 ? 12.083 -2.151 4.541 1.00 89.62 102 LEU A CA 1
ATOM 828 C C . LEU A 1 102 ? 11.257 -2.357 3.263 1.00 89.62 102 LEU A C 1
ATOM 830 O O . LEU A 1 102 ? 10.212 -1.723 3.091 1.00 89.62 102 LEU A O 1
ATOM 834 N N . VAL A 1 103 ? 11.736 -3.180 2.328 1.00 90.94 103 VAL A N 1
ATOM 835 C CA . VAL A 1 103 ? 10.966 -3.545 1.139 1.00 90.94 103 VAL A CA 1
ATOM 836 C C . VAL A 1 103 ? 9.825 -4.470 1.576 1.00 90.94 103 VAL A C 1
ATOM 838 O O . VAL A 1 103 ? 10.101 -5.538 2.129 1.00 90.94 103 VAL A O 1
ATOM 841 N N . PRO A 1 104 ? 8.552 -4.088 1.353 1.00 90.12 104 PRO A N 1
ATOM 842 C CA . PRO A 1 104 ? 7.433 -4.982 1.607 1.00 90.12 104 PRO A CA 1
ATOM 843 C C . PRO A 1 104 ? 7.503 -6.186 0.655 1.00 90.12 104 PRO A C 1
ATOM 845 O O . PRO A 1 104 ? 8.039 -6.049 -0.453 1.00 90.12 104 PRO A O 1
ATOM 848 N N . PRO A 1 105 ? 6.959 -7.352 1.049 1.00 91.94 105 PRO A N 1
ATOM 849 C CA . PRO A 1 105 ? 6.817 -8.483 0.139 1.00 91.94 105 PRO A CA 1
ATOM 850 C C . PRO A 1 105 ? 6.132 -8.035 -1.155 1.00 91.94 105 PRO A C 1
ATOM 852 O O . PRO A 1 105 ? 5.205 -7.221 -1.129 1.00 91.94 105 PRO A O 1
ATOM 855 N N . THR A 1 106 ? 6.607 -8.510 -2.301 1.00 95.06 106 THR A N 1
ATOM 856 C CA . THR A 1 106 ? 5.901 -8.274 -3.569 1.00 95.06 106 THR A CA 1
ATOM 857 C C . THR A 1 106 ? 4.643 -9.139 -3.610 1.00 95.06 106 THR A C 1
ATOM 859 O O . THR A 1 106 ? 4.512 -10.071 -2.824 1.00 95.06 106 THR A O 1
ATOM 862 N N . ILE A 1 107 ? 3.724 -8.876 -4.537 1.00 94.50 107 ILE A N 1
ATOM 863 C CA . ILE A 1 107 ? 2.524 -9.707 -4.717 1.00 94.50 107 ILE A CA 1
ATOM 864 C C . ILE A 1 107 ? 2.891 -11.189 -4.959 1.00 94.50 107 ILE A C 1
ATOM 866 O O . ILE A 1 107 ? 2.324 -12.049 -4.286 1.00 94.50 107 ILE A O 1
ATOM 870 N N . PRO A 1 108 ? 3.860 -11.522 -5.840 1.00 94.62 108 PRO A N 1
ATOM 871 C CA . PRO A 1 108 ? 4.372 -12.891 -5.956 1.00 94.62 108 PRO A CA 1
ATOM 872 C C . PRO A 1 108 ? 4.936 -13.508 -4.665 1.00 94.62 108 PRO A C 1
ATOM 874 O O . PRO A 1 108 ? 4.852 -14.718 -4.497 1.00 94.62 108 PRO A O 1
ATOM 877 N N . ASP A 1 109 ? 5.489 -12.697 -3.761 1.00 92.50 109 ASP A N 1
ATOM 878 C CA . ASP A 1 109 ? 6.035 -13.108 -2.452 1.00 92.50 109 ASP A CA 1
ATOM 879 C C . ASP A 1 109 ? 4.980 -13.018 -1.327 1.00 92.50 109 ASP A C 1
ATOM 881 O O . ASP A 1 109 ? 5.293 -12.840 -0.153 1.00 92.50 109 ASP A O 1
ATOM 885 N N . GLY A 1 110 ? 3.691 -13.088 -1.682 1.00 91.75 110 GLY A N 1
ATOM 886 C CA . GLY A 1 110 ? 2.572 -13.077 -0.731 1.00 91.75 110 GLY A CA 1
ATOM 887 C C . GLY A 1 110 ? 2.206 -11.699 -0.167 1.00 91.75 110 GLY A C 1
ATOM 888 O O . GLY A 1 110 ? 1.396 -11.607 0.755 1.00 91.75 110 GLY A O 1
ATOM 889 N N . GLY A 1 111 ? 2.785 -10.625 -0.699 1.00 91.81 111 GLY A N 1
ATOM 890 C CA . GLY A 1 111 ? 2.419 -9.250 -0.376 1.00 91.81 111 GLY A CA 1
ATOM 891 C C . GLY A 1 111 ? 1.116 -8.799 -1.031 1.00 91.81 111 GLY A C 1
ATOM 892 O O . GLY A 1 111 ? 0.536 -9.481 -1.876 1.00 91.81 111 GLY A O 1
ATOM 893 N N . ALA A 1 112 ? 0.667 -7.602 -0.664 1.00 91.50 112 ALA A N 1
ATOM 894 C CA . ALA A 1 112 ? -0.528 -6.990 -1.225 1.00 91.50 112 ALA A CA 1
ATOM 895 C C . ALA A 1 112 ? -0.323 -5.489 -1.453 1.00 91.50 112 ALA A C 1
ATOM 897 O O . ALA A 1 112 ? 0.556 -4.851 -0.873 1.00 91.50 112 ALA A O 1
ATOM 898 N N . VAL A 1 113 ? -1.151 -4.930 -2.325 1.00 91.56 113 VAL A N 1
ATOM 899 C CA . VAL A 1 113 ? -1.298 -3.484 -2.487 1.00 91.56 113 VAL A CA 1
ATOM 900 C C . VAL A 1 113 ? -2.524 -3.073 -1.688 1.00 91.56 113 VAL A C 1
ATOM 902 O O . VAL A 1 113 ? -3.551 -3.744 -1.760 1.00 91.56 113 VAL A O 1
ATOM 905 N N . SER A 1 114 ? -2.414 -1.991 -0.922 1.00 90.50 114 SER A N 1
ATOM 906 C CA . SER A 1 114 ? -3.561 -1.457 -0.185 1.00 90.50 114 SER A CA 1
ATOM 907 C C . SER A 1 114 ? -4.653 -0.951 -1.126 1.00 90.50 114 SER A C 1
ATOM 909 O O . SER A 1 114 ? -4.384 -0.516 -2.242 1.00 90.50 114 SER A O 1
ATOM 911 N N . ASP A 1 115 ? -5.889 -0.877 -0.650 1.00 90.31 115 ASP A N 1
ATOM 912 C CA . ASP A 1 115 ? -6.961 -0.220 -1.399 1.00 90.31 115 ASP A CA 1
ATOM 913 C C . ASP A 1 115 ? -6.764 1.303 -1.488 1.00 90.31 115 ASP A C 1
ATOM 915 O O . ASP A 1 115 ? -7.263 1.968 -2.400 1.00 90.31 115 ASP A O 1
ATOM 919 N N . GLN A 1 116 ? -6.032 1.889 -0.537 1.00 92.62 116 GLN A N 1
ATOM 920 C CA . GLN A 1 116 ? -5.793 3.325 -0.446 1.00 92.62 116 GLN A CA 1
ATOM 921 C C . GLN A 1 116 ? -4.320 3.627 -0.191 1.00 92.62 116 GLN A C 1
ATOM 923 O O . GLN A 1 116 ? -3.646 2.933 0.563 1.00 92.62 116 GLN A O 1
ATOM 928 N N . CYS A 1 117 ? -3.839 4.747 -0.734 1.00 94.00 117 CYS A N 1
ATOM 929 C CA . CYS A 1 117 ? -2.551 5.292 -0.320 1.00 94.00 117 CYS A CA 1
ATOM 930 C C . CYS A 1 117 ? -2.567 5.670 1.170 1.00 94.00 117 CYS A C 1
ATOM 932 O O . CYS A 1 117 ? -3.618 6.023 1.712 1.00 94.00 117 CYS A O 1
ATOM 934 N N . SER A 1 118 ? -1.388 5.689 1.801 1.00 91.44 118 SER A N 1
ATOM 935 C CA . SER A 1 118 ? -1.229 5.991 3.234 1.00 91.44 118 SER A CA 1
ATOM 936 C C . SER A 1 118 ? -1.979 7.256 3.676 1.00 91.44 118 SER A C 1
ATOM 938 O O . SER A 1 118 ? -2.706 7.227 4.662 1.00 91.44 118 SER A O 1
ATOM 940 N N . TRP A 1 119 ? -1.897 8.343 2.903 1.00 94.06 119 TRP A N 1
ATOM 941 C CA . TRP A 1 119 ? -2.583 9.594 3.236 1.00 94.06 119 TRP A CA 1
ATOM 942 C C . TRP A 1 119 ? -4.114 9.487 3.174 1.00 94.06 119 TRP A C 1
ATOM 944 O O . TRP A 1 119 ? -4.805 9.958 4.079 1.00 94.06 119 TRP A O 1
ATOM 954 N N . CYS A 1 120 ? -4.661 8.863 2.123 1.00 95.31 120 CYS A N 1
ATOM 955 C CA . CYS A 1 120 ? -6.105 8.643 2.015 1.00 95.31 120 CYS A CA 1
ATOM 956 C C . CYS A 1 120 ? -6.600 7.717 3.120 1.00 95.31 120 CYS A C 1
ATOM 958 O O . CYS A 1 120 ? -7.638 7.999 3.710 1.00 95.31 120 CYS A O 1
ATOM 960 N N . ARG A 1 121 ? -5.832 6.666 3.427 1.00 92.94 121 ARG A N 1
ATOM 961 C CA . ARG A 1 121 ? -6.140 5.739 4.509 1.00 92.94 121 ARG A CA 1
ATOM 962 C C . ARG A 1 121 ? -6.211 6.462 5.850 1.00 92.94 121 ARG A C 1
ATOM 964 O O . ARG A 1 121 ? -7.218 6.345 6.530 1.00 92.94 121 ARG A O 1
ATOM 971 N N . THR A 1 122 ? -5.226 7.305 6.176 1.00 92.62 122 THR A N 1
ATOM 972 C CA . THR A 1 122 ? -5.258 8.125 7.400 1.00 92.62 122 THR A CA 1
ATOM 973 C C . THR A 1 122 ? -6.509 8.999 7.478 1.00 92.62 122 THR A C 1
ATOM 975 O O . THR A 1 122 ? -7.121 9.090 8.538 1.00 92.62 122 THR A O 1
ATOM 978 N N . LYS A 1 123 ? -6.926 9.625 6.371 1.00 95.25 123 LYS A N 1
ATOM 979 C CA . LYS A 1 123 ? -8.166 10.417 6.347 1.00 95.25 123 LYS A CA 1
ATOM 980 C C . LYS A 1 123 ? -9.410 9.562 6.568 1.00 95.25 123 LYS A C 1
ATOM 982 O O . LYS A 1 123 ? -10.291 9.961 7.322 1.00 95.25 123 LYS A O 1
ATOM 987 N N . THR A 1 124 ? -9.483 8.402 5.922 1.00 93.69 124 THR A N 1
ATOM 988 C CA . THR A 1 124 ? -10.584 7.455 6.117 1.00 93.69 124 THR A CA 1
ATOM 989 C C . THR A 1 124 ? -10.639 6.981 7.566 1.00 93.69 124 THR A C 1
ATOM 991 O O . THR A 1 124 ? -11.700 7.057 8.177 1.00 93.69 124 THR A O 1
ATOM 994 N N . ASP A 1 125 ? -9.505 6.601 8.152 1.00 92.31 125 ASP A N 1
ATOM 995 C CA . ASP A 1 125 ? -9.426 6.167 9.547 1.00 92.31 125 ASP A CA 1
ATOM 996 C C . ASP A 1 125 ? -9.838 7.292 10.511 1.00 92.31 125 ASP A C 1
ATOM 998 O O . ASP A 1 125 ? -10.589 7.050 11.452 1.00 92.31 125 ASP A O 1
ATOM 1002 N N . GLN A 1 126 ? -9.428 8.541 10.256 1.00 95.75 126 GLN A N 1
ATOM 1003 C CA . GLN A 1 126 ? -9.879 9.702 11.034 1.00 95.75 126 GLN A CA 1
ATOM 1004 C C . GLN A 1 126 ? -11.402 9.861 10.997 1.00 95.75 126 GLN A C 1
ATOM 1006 O O . GLN A 1 126 ? -12.019 10.052 12.044 1.00 95.75 126 GLN A O 1
ATOM 1011 N N . MET A 1 127 ? -12.018 9.748 9.817 1.00 95.88 127 MET A N 1
ATOM 1012 C CA . MET A 1 127 ? -13.476 9.818 9.688 1.00 95.88 127 MET A CA 1
ATOM 1013 C C . MET A 1 127 ? -14.163 8.663 10.416 1.00 95.88 127 MET A C 1
ATOM 1015 O O . MET A 1 127 ? -15.131 8.887 11.131 1.00 95.88 127 MET A O 1
ATOM 1019 N N . VAL A 1 128 ? -13.647 7.439 10.292 1.00 94.88 128 VAL A N 1
ATOM 1020 C CA . VAL A 1 128 ? -14.174 6.271 11.013 1.00 94.88 128 VAL A CA 1
ATOM 1021 C C . VAL A 1 128 ? -14.097 6.486 12.525 1.00 94.88 128 VAL A C 1
ATOM 1023 O O . VAL A 1 128 ? -15.057 6.212 13.244 1.00 94.88 128 VAL A O 1
ATOM 1026 N N . ILE A 1 129 ? -12.983 7.016 13.026 1.00 94.81 129 ILE A N 1
ATOM 1027 C CA . ILE A 1 129 ? -12.825 7.292 14.453 1.00 94.81 129 ILE A CA 1
ATOM 1028 C C . ILE A 1 129 ? -13.865 8.312 14.920 1.00 94.81 129 ILE A C 1
ATOM 1030 O O . ILE A 1 129 ? -14.570 8.051 15.894 1.00 94.81 129 ILE A O 1
ATOM 1034 N N . LEU A 1 130 ? -13.967 9.450 14.233 1.00 97.31 130 LEU A N 1
ATOM 1035 C CA . LEU A 1 130 ? -14.813 10.566 14.657 1.00 97.31 130 LEU A CA 1
ATOM 1036 C C . LEU A 1 130 ? -16.308 10.273 14.492 1.00 97.31 130 LEU A C 1
ATOM 1038 O O . LEU A 1 130 ? -17.082 10.551 15.403 1.00 97.31 130 LEU A O 1
ATOM 1042 N N . GLU A 1 131 ? -16.706 9.678 13.369 1.00 96.44 131 GLU A N 1
ATOM 1043 C CA . GLU A 1 131 ? -18.118 9.535 12.993 1.00 96.44 131 GLU A CA 1
ATOM 1044 C C . GLU A 1 131 ? -18.729 8.190 13.409 1.00 96.44 131 GLU A C 1
ATOM 1046 O 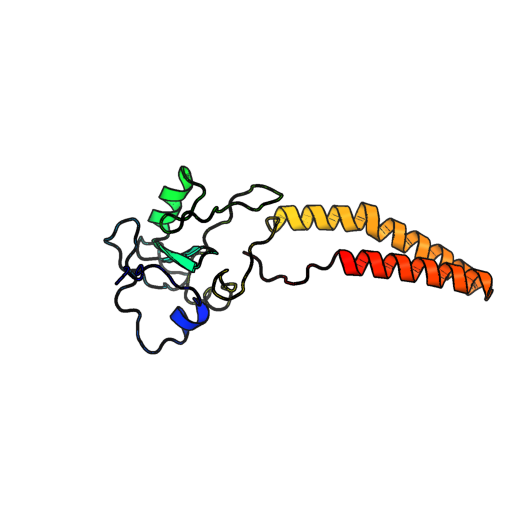O . GLU A 1 131 ? -19.951 8.060 13.473 1.00 96.44 131 GLU A O 1
ATOM 1051 N N . LEU A 1 132 ? -17.908 7.175 13.708 1.00 95.44 132 LEU A N 1
ATOM 1052 C CA . LEU A 1 132 ? -18.387 5.843 14.092 1.00 95.44 132 LEU A CA 1
ATOM 1053 C C . LEU A 1 132 ? -17.887 5.418 15.475 1.00 95.44 132 LEU A C 1
ATOM 1055 O O . LEU A 1 132 ? -18.696 5.112 16.354 1.00 95.44 132 LEU A O 1
ATOM 1059 N N . CYS A 1 133 ? -16.571 5.398 15.696 1.00 95.94 133 CYS A N 1
ATOM 1060 C CA . CYS A 1 133 ? -16.014 4.855 16.937 1.00 95.94 133 CYS A CA 1
ATOM 1061 C C . CYS A 1 133 ? -16.336 5.730 18.153 1.00 95.94 133 CYS A C 1
ATOM 1063 O O . CYS A 1 133 ? -16.757 5.202 19.182 1.00 95.94 133 CYS A O 1
ATOM 1065 N N . VAL A 1 134 ? -16.170 7.053 18.046 1.00 96.88 134 VAL A N 1
ATOM 1066 C CA . VAL A 1 134 ? -16.428 7.996 19.145 1.00 96.88 134 VAL A CA 1
ATOM 1067 C C . VAL A 1 134 ? -17.894 7.946 19.607 1.00 96.88 134 VAL A C 1
ATOM 1069 O O . VAL A 1 134 ? -18.104 7.757 20.807 1.00 96.88 134 VAL A O 1
ATOM 1072 N N . PRO A 1 135 ? -18.917 8.010 18.729 1.00 97.69 135 PRO A N 1
ATOM 1073 C CA . PRO A 1 135 ? -20.315 7.883 19.149 1.00 97.69 135 PRO A CA 1
ATOM 1074 C C . PRO A 1 135 ? -20.643 6.543 19.822 1.00 97.69 135 PRO A C 1
ATOM 1076 O O . PRO A 1 135 ? -21.321 6.507 20.853 1.00 97.69 135 PRO A O 1
ATOM 1079 N N . LEU A 1 136 ? -20.146 5.427 19.275 1.00 97.06 136 LEU A N 1
ATOM 1080 C CA . LEU A 1 136 ? -20.374 4.099 19.856 1.00 97.06 136 LEU A CA 1
ATOM 1081 C C . LEU A 1 136 ? -19.705 3.956 21.227 1.00 97.06 136 LEU A C 1
ATOM 1083 O O . LEU A 1 136 ? -20.316 3.426 22.160 1.00 97.06 136 LEU A O 1
ATOM 1087 N N . ALA A 1 137 ? -18.477 4.458 21.362 1.00 97.56 137 ALA A N 1
ATOM 1088 C CA . ALA A 1 137 ? -17.764 4.493 22.630 1.00 97.56 137 ALA A CA 1
ATOM 1089 C C . ALA A 1 137 ? -18.480 5.388 23.650 1.00 97.56 137 ALA A C 1
ATOM 1091 O O . ALA A 1 137 ? -18.647 4.974 24.795 1.00 97.56 137 ALA A O 1
ATOM 1092 N N . GLY A 1 138 ? -18.964 6.564 23.235 1.00 97.88 138 GLY A N 1
ATOM 1093 C CA . GLY A 1 138 ? -19.754 7.468 24.075 1.00 97.88 138 GLY A CA 1
ATOM 1094 C C . GLY A 1 138 ? -20.964 6.761 24.684 1.00 97.88 138 GLY A C 1
ATOM 1095 O O . GLY A 1 138 ? -21.090 6.691 25.906 1.00 97.88 138 GLY A O 1
ATOM 1096 N N . ARG A 1 139 ? -21.775 6.099 23.848 1.00 97.00 139 ARG A N 1
ATOM 1097 C CA . ARG A 1 139 ? -22.927 5.307 24.310 1.00 97.00 139 ARG A CA 1
ATOM 1098 C C . ARG A 1 139 ? -22.530 4.190 25.277 1.00 97.00 139 ARG A C 1
ATOM 1100 O O . ARG A 1 139 ? -23.233 3.935 26.254 1.00 97.00 139 ARG A O 1
ATOM 1107 N N . TYR A 1 140 ? -21.431 3.490 25.001 1.00 98.19 140 TYR A N 1
ATOM 1108 C CA . TYR A 1 140 ? -20.920 2.460 25.903 1.00 98.19 140 TYR A CA 1
ATOM 1109 C C . TYR A 1 140 ? -20.551 3.048 27.273 1.00 98.19 140 TYR A C 1
ATOM 1111 O O . TYR A 1 140 ? -20.959 2.495 28.295 1.00 98.19 140 TYR A O 1
ATOM 1119 N N . TYR A 1 141 ? -19.838 4.176 27.309 1.00 98.38 141 TYR A N 1
ATOM 1120 C CA . TYR A 1 141 ? -19.415 4.806 28.558 1.00 98.38 141 TYR A CA 1
ATOM 1121 C C . TYR A 1 141 ? -20.575 5.420 29.352 1.00 98.38 141 TYR A C 1
ATOM 1123 O O . TYR A 1 141 ? -20.578 5.305 30.575 1.00 98.38 141 TYR A O 1
ATOM 1131 N N . GLU A 1 142 ? -21.598 5.978 28.700 1.00 98.19 142 GLU A N 1
ATOM 1132 C CA . GLU A 1 142 ? -22.826 6.442 29.371 1.00 98.19 142 GLU A CA 1
ATOM 1133 C C . GLU A 1 142 ? -23.566 5.297 30.084 1.00 98.19 142 GLU A C 1
ATOM 1135 O O . GLU A 1 142 ? -23.970 5.411 31.248 1.00 98.19 142 GLU A O 1
ATOM 1140 N N . LEU A 1 143 ? -23.716 4.157 29.399 1.00 98.06 143 LEU A N 1
ATOM 1141 C CA . LEU A 1 143 ? -24.335 2.957 29.968 1.00 98.06 143 LEU A CA 1
ATOM 1142 C C . LEU A 1 143 ? -23.485 2.374 31.098 1.00 98.06 143 LEU A C 1
ATOM 1144 O O . LEU A 1 143 ? -24.023 1.995 32.142 1.00 98.06 143 LEU A O 1
ATOM 1148 N N . LYS A 1 144 ? -22.160 2.359 30.919 1.00 98.12 144 LYS A N 1
ATOM 1149 C CA . LYS A 1 144 ? -21.213 1.907 31.936 1.00 98.12 144 LYS A CA 1
ATOM 1150 C C . LYS A 1 144 ? -21.307 2.760 33.203 1.00 98.12 144 LYS A C 1
ATOM 1152 O O . LYS A 1 144 ? -21.470 2.195 34.278 1.00 98.12 144 LYS A O 1
ATOM 1157 N N . ALA A 1 145 ? -21.305 4.086 33.075 1.00 98.31 145 ALA A N 1
ATOM 1158 C CA . ALA A 1 145 ? -21.453 5.003 34.204 1.00 98.31 145 ALA A CA 1
ATOM 1159 C C . ALA A 1 145 ? -22.802 4.822 34.924 1.00 98.31 145 ALA A C 1
ATOM 1161 O O . ALA A 1 145 ? -22.877 4.851 36.153 1.00 98.31 145 ALA A O 1
ATOM 1162 N N . THR A 1 146 ? -23.882 4.578 34.170 1.00 97.75 146 THR A N 1
ATOM 1163 C CA . THR A 1 146 ? -25.195 4.268 34.757 1.00 97.75 146 THR A CA 1
ATOM 1164 C C . THR A 1 146 ? -25.149 2.978 35.571 1.00 97.75 146 THR A C 1
ATOM 1166 O O . THR A 1 146 ? -25.599 2.973 36.715 1.00 97.75 146 THR A O 1
ATOM 1169 N N . TYR A 1 147 ? -24.571 1.910 35.017 1.00 97.81 147 TYR A N 1
ATOM 1170 C CA . TYR A 1 147 ? -24.404 0.636 35.713 1.00 97.81 147 TYR A CA 1
ATOM 1171 C C . TYR A 1 147 ? -23.530 0.766 36.968 1.00 97.81 147 TYR A C 1
ATOM 1173 O O . TYR A 1 147 ? -23.898 0.239 38.012 1.00 97.81 147 TYR A O 1
ATOM 1181 N N . GLU A 1 148 ? -22.417 1.497 36.899 1.00 97.38 148 GLU A N 1
ATOM 1182 C CA . GLU A 1 148 ? -21.528 1.736 38.046 1.00 97.38 148 GLU A CA 1
ATOM 1183 C C . GLU A 1 148 ? -22.252 2.452 39.199 1.00 97.38 148 GLU A C 1
ATOM 1185 O O . GLU A 1 148 ? -21.989 2.169 40.365 1.00 97.38 148 GLU A O 1
ATOM 1190 N N . ARG A 1 149 ? -23.216 3.328 38.886 1.00 97.31 149 ARG A N 1
ATOM 1191 C CA . ARG A 1 149 ? -24.050 4.014 39.882 1.00 97.31 149 ARG A CA 1
ATOM 1192 C C . ARG A 1 149 ? -25.180 3.141 40.433 1.00 97.31 149 ARG A C 1
ATOM 1194 O O . ARG A 1 149 ? -25.516 3.271 41.607 1.00 97.31 149 ARG A O 1
ATOM 1201 N N . THR A 1 150 ? -25.839 2.333 39.599 1.00 97.12 150 THR A N 1
ATOM 1202 C CA . THR A 1 150 ? -27.055 1.593 39.999 1.00 97.12 150 THR A CA 1
ATOM 1203 C C . THR A 1 150 ? -26.782 0.176 40.490 1.00 97.12 150 THR A C 1
ATOM 1205 O O . THR A 1 150 ? -27.586 -0.361 41.246 1.00 97.12 150 THR A O 1
ATOM 1208 N N . GLY A 1 151 ? -25.714 -0.467 40.013 1.00 96.25 151 GLY A N 1
ATOM 1209 C CA . GLY A 1 151 ? -25.454 -1.895 40.212 1.00 96.25 151 GLY A CA 1
ATOM 1210 C C . GLY A 1 151 ? -26.518 -2.822 39.603 1.00 96.25 151 GLY A C 1
ATOM 1211 O O . GLY A 1 151 ? -26.524 -4.017 39.888 1.00 96.25 151 GLY A O 1
ATOM 1212 N N . SER A 1 152 ? -27.440 -2.299 38.786 1.00 97.69 152 SER A N 1
ATOM 1213 C CA . SER A 1 152 ? -28.601 -3.048 38.298 1.00 97.69 152 SER A CA 1
ATOM 1214 C C . SER A 1 152 ? -28.225 -4.080 37.235 1.00 97.69 152 SER A C 1
ATOM 1216 O O . SER A 1 152 ? -27.521 -3.777 36.268 1.00 97.69 152 SER A O 1
ATOM 1218 N N . GLU A 1 153 ? -28.794 -5.282 37.342 1.00 97.38 153 GLU A N 1
ATOM 1219 C CA . GLU A 1 153 ? -28.656 -6.348 36.341 1.00 97.38 153 GLU A CA 1
ATOM 1220 C C . GLU A 1 153 ? -29.144 -5.911 34.947 1.00 97.38 153 GLU A C 1
ATOM 1222 O O . GLU A 1 153 ? -28.594 -6.321 33.923 1.00 97.38 153 GLU A O 1
ATOM 1227 N N . VAL A 1 154 ? -30.161 -5.045 34.889 1.00 97.12 154 VAL A N 1
ATOM 1228 C CA . VAL A 1 154 ? -30.676 -4.498 33.625 1.00 97.12 154 VAL A CA 1
ATOM 1229 C C . VAL A 1 154 ? -29.624 -3.616 32.952 1.00 97.12 154 VAL A C 1
ATOM 1231 O O . VAL A 1 154 ? -29.382 -3.748 31.751 1.00 97.12 154 VAL A O 1
ATOM 1234 N N . ASP A 1 155 ? -28.970 -2.744 33.718 1.00 97.12 155 ASP A N 1
ATOM 1235 C CA . ASP A 1 155 ? -27.947 -1.838 33.191 1.00 97.12 155 ASP A CA 1
ATOM 1236 C C . ASP A 1 155 ? -26.664 -2.602 32.837 1.00 97.12 155 ASP A C 1
ATOM 1238 O O . ASP A 1 155 ? -26.049 -2.323 31.805 1.00 97.12 155 ASP A O 1
ATOM 1242 N N . ARG A 1 156 ? -26.332 -3.662 33.591 1.00 97.38 156 ARG A N 1
ATOM 1243 C CA . ARG A 1 156 ? -25.260 -4.608 33.244 1.00 97.38 156 ARG A CA 1
ATOM 1244 C C . ARG A 1 156 ? -25.462 -5.206 31.850 1.00 97.38 156 ARG A C 1
ATOM 1246 O O . ARG A 1 156 ? -24.545 -5.184 31.027 1.00 97.38 156 ARG A O 1
ATOM 1253 N N . LYS A 1 157 ? -26.669 -5.708 31.557 1.00 98.00 157 LYS A N 1
ATOM 1254 C CA . LYS A 1 157 ? -27.011 -6.306 30.252 1.00 98.00 157 LYS A CA 1
ATOM 1255 C C . LYS A 1 157 ? -26.939 -5.293 29.106 1.00 98.00 157 LYS A C 1
ATOM 1257 O O . LYS A 1 157 ? -26.429 -5.626 28.033 1.00 98.00 157 LYS A O 1
ATOM 1262 N N . LYS A 1 158 ? -27.401 -4.055 29.322 1.00 97.81 158 LYS A N 1
ATOM 1263 C CA . LYS A 1 158 ? -27.292 -2.973 28.324 1.00 97.81 158 LYS A CA 1
ATOM 1264 C C . LYS A 1 158 ? -25.832 -2.653 28.003 1.00 97.81 158 LYS A C 1
ATOM 1266 O O . LYS A 1 158 ? -25.471 -2.604 26.829 1.00 97.81 158 LYS A O 1
ATOM 1271 N N . THR A 1 159 ? -24.993 -2.498 29.028 1.00 97.38 159 THR A N 1
ATOM 1272 C CA . THR A 1 159 ? -23.555 -2.228 28.871 1.00 97.38 159 THR A CA 1
ATOM 1273 C C . THR A 1 159 ? -22.847 -3.361 28.131 1.00 97.38 159 THR A C 1
ATOM 1275 O O . THR A 1 159 ? -22.105 -3.100 27.187 1.00 97.38 159 THR A O 1
ATOM 1278 N N . ALA A 1 160 ? -23.127 -4.622 28.483 1.00 97.88 160 ALA A N 1
ATOM 1279 C CA . ALA A 1 160 ? -22.569 -5.786 27.791 1.00 97.88 160 ALA A CA 1
ATOM 1280 C C . ALA A 1 160 ? -22.975 -5.835 26.306 1.00 97.88 160 ALA A C 1
ATOM 1282 O O . ALA A 1 160 ? -22.140 -6.101 25.444 1.00 97.88 160 ALA A O 1
ATOM 1283 N N . THR A 1 161 ? -24.235 -5.513 25.998 1.00 98.12 161 THR A N 1
ATOM 1284 C CA . THR A 1 161 ? -24.737 -5.450 24.615 1.00 98.12 161 THR A CA 1
ATOM 1285 C C . THR A 1 161 ? -24.040 -4.348 23.816 1.00 98.12 161 THR A C 1
ATOM 1287 O O . THR A 1 161 ? -23.586 -4.587 22.698 1.00 98.12 161 THR A O 1
ATOM 1290 N N . ALA A 1 162 ? -23.913 -3.147 24.390 1.00 97.50 162 ALA A N 1
ATOM 1291 C CA . ALA A 1 162 ? -23.227 -2.028 23.745 1.00 97.50 162 ALA A CA 1
ATOM 1292 C C . ALA A 1 162 ? -21.741 -2.332 23.503 1.00 97.50 162 ALA A C 1
ATOM 1294 O O . ALA A 1 162 ? -21.242 -2.078 22.407 1.00 97.50 162 ALA A O 1
ATOM 1295 N N . LYS A 1 163 ? -21.061 -2.942 24.484 1.00 97.62 163 LYS A N 1
ATOM 1296 C CA . LYS A 1 163 ? -19.673 -3.397 24.340 1.00 97.62 163 LYS A CA 1
ATOM 1297 C C . LYS A 1 163 ? -19.534 -4.420 23.215 1.00 97.62 163 LYS A C 1
ATOM 1299 O O . LYS A 1 163 ? -18.690 -4.242 22.350 1.00 97.62 163 LYS A O 1
ATOM 1304 N N . GLY A 1 164 ? -20.382 -5.451 23.190 1.00 97.50 164 GLY A N 1
ATOM 1305 C CA . GLY A 1 164 ? -20.338 -6.476 22.143 1.00 97.50 164 GLY A CA 1
ATOM 1306 C C . GLY A 1 164 ? -20.562 -5.903 20.740 1.00 97.50 164 GLY A C 1
ATOM 1307 O O . GLY A 1 164 ? -19.916 -6.331 19.786 1.00 97.50 164 GLY A O 1
ATOM 1308 N N . HIS A 1 165 ? -21.433 -4.897 20.608 1.00 96.25 165 HIS A N 1
ATOM 1309 C CA . HIS A 1 165 ? -21.602 -4.178 19.346 1.00 96.25 165 HIS A CA 1
ATOM 1310 C C . HIS A 1 165 ? -20.339 -3.396 18.954 1.00 96.25 165 HIS A C 1
ATOM 1312 O O . HIS A 1 165 ? -19.885 -3.527 17.818 1.00 96.25 165 HIS A O 1
ATOM 1318 N N . LEU A 1 166 ? -19.753 -2.631 19.882 1.00 95.62 166 LEU A N 1
ATOM 1319 C CA . LEU A 1 166 ? -18.513 -1.890 19.642 1.00 95.62 166 LEU A CA 1
ATOM 1320 C C . LEU A 1 166 ? -17.359 -2.827 19.257 1.00 95.62 166 LEU A C 1
ATOM 1322 O O . LEU A 1 166 ? -16.698 -2.580 18.254 1.00 95.62 166 LEU A O 1
ATOM 1326 N N . ASP A 1 167 ? -17.169 -3.930 19.982 1.00 95.38 167 ASP A N 1
ATOM 1327 C CA . ASP A 1 167 ? -16.137 -4.931 19.689 1.00 95.38 167 ASP A CA 1
ATOM 1328 C C . ASP A 1 167 ? -16.304 -5.493 18.268 1.00 95.38 167 ASP A C 1
ATOM 1330 O O . ASP A 1 167 ? -15.337 -5.576 17.512 1.00 95.38 167 ASP A O 1
ATOM 1334 N N . LYS A 1 168 ? -17.540 -5.823 17.862 1.00 94.38 168 LYS A N 1
ATOM 1335 C CA . LYS A 1 168 ? -17.834 -6.313 16.506 1.00 94.38 168 LYS A CA 1
ATOM 1336 C C . LYS A 1 168 ? -17.467 -5.288 15.429 1.00 94.38 168 LYS A C 1
ATOM 1338 O O . LYS A 1 168 ? -16.916 -5.671 14.399 1.00 94.38 168 LYS A O 1
ATOM 1343 N N . VAL A 1 169 ? -17.778 -4.010 15.652 1.00 93.00 169 VAL A N 1
ATOM 1344 C CA . VAL A 1 169 ? -17.420 -2.929 14.721 1.00 93.00 169 VAL A CA 1
ATOM 1345 C C . VAL A 1 169 ? -15.903 -2.786 14.634 1.00 93.00 169 VAL A C 1
ATOM 1347 O O . VAL A 1 169 ? -15.363 -2.814 13.534 1.00 93.00 169 VAL A O 1
ATOM 1350 N N . LEU A 1 170 ? -15.209 -2.709 15.773 1.00 91.19 170 LEU A N 1
ATOM 1351 C CA . LEU A 1 170 ? -13.751 -2.571 15.817 1.00 91.19 170 LEU A CA 1
ATOM 1352 C C . LEU A 1 170 ? -13.040 -3.743 15.132 1.00 91.19 170 LEU A C 1
ATOM 1354 O O . LEU A 1 170 ? -12.123 -3.519 14.347 1.00 91.19 170 LEU A O 1
ATOM 1358 N N . HIS A 1 171 ? -13.496 -4.978 15.355 1.00 89.38 171 HIS A N 1
ATOM 1359 C CA . HIS A 1 171 ? -12.956 -6.151 14.666 1.00 89.38 171 HIS A CA 1
ATOM 1360 C C . HIS A 1 171 ? -13.101 -6.074 13.141 1.00 89.38 171 HIS A C 1
ATOM 1362 O O . HIS A 1 171 ? -12.212 -6.537 12.434 1.00 89.38 171 HIS A O 1
ATOM 1368 N N . GLY A 1 172 ? -14.184 -5.484 12.628 1.00 87.31 172 GLY A N 1
ATOM 1369 C CA . GLY A 1 172 ? -14.386 -5.302 11.188 1.00 87.31 172 GLY A CA 1
ATOM 1370 C C . GLY A 1 172 ? -13.523 -4.202 10.560 1.00 87.31 172 GLY A C 1
ATOM 1371 O O . GLY A 1 172 ? -13.380 -4.175 9.342 1.00 87.31 172 GLY A O 1
ATOM 1372 N N . LEU A 1 173 ? -12.955 -3.300 11.368 1.00 86.06 173 LEU A N 1
ATOM 1373 C CA . LEU A 1 173 ? -12.126 -2.184 10.900 1.00 86.06 173 LEU A CA 1
ATOM 1374 C C . LEU A 1 173 ? -10.636 -2.532 10.791 1.00 86.06 173 LEU A C 1
ATOM 1376 O O . LEU A 1 173 ? -9.897 -1.793 10.145 1.00 86.06 173 LEU A O 1
ATOM 1380 N N . VAL A 1 174 ? -10.182 -3.622 11.419 1.00 72.75 174 VAL A N 1
ATOM 1381 C CA . VAL A 1 174 ? -8.782 -4.065 11.352 1.00 72.75 174 VAL A CA 1
ATOM 1382 C C . VAL A 1 174 ? -8.585 -4.880 10.069 1.00 72.75 174 VAL A C 1
ATOM 1384 O O . VAL A 1 174 ? -9.129 -5.983 9.969 1.00 72.75 174 VAL A O 1
ATOM 1387 N N . PRO A 1 175 ? -7.822 -4.385 9.076 1.00 65.94 175 PRO A N 1
ATOM 1388 C CA . PRO A 1 175 ? -7.536 -5.180 7.898 1.00 65.94 175 PRO A CA 1
ATOM 1389 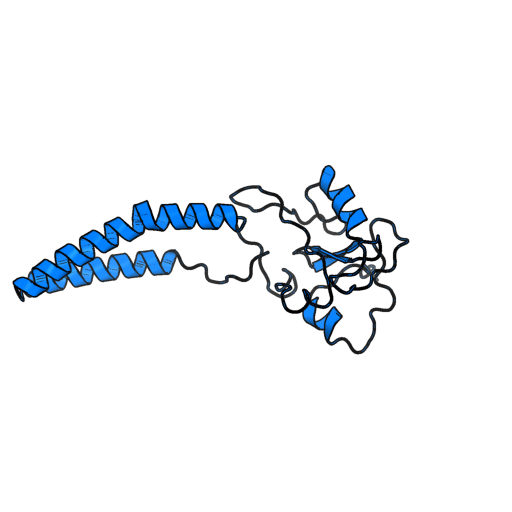C C . PRO A 1 175 ? -6.646 -6.373 8.280 1.00 65.94 175 PRO A C 1
ATOM 1391 O O . PRO A 1 175 ? -5.737 -6.227 9.097 1.00 65.94 175 PRO A O 1
ATOM 1394 N N . PRO A 1 176 ? -6.863 -7.557 7.684 1.00 57.50 176 PRO A N 1
ATOM 1395 C CA . PRO A 1 176 ? -6.154 -8.775 8.069 1.00 57.50 176 PRO A CA 1
ATOM 1396 C C . PRO A 1 176 ? -4.651 -8.776 7.745 1.00 57.50 176 PRO A C 1
ATOM 1398 O O . PRO A 1 176 ? -3.954 -9.658 8.230 1.00 57.50 176 PRO A O 1
ATOM 1401 N N . ASN A 1 177 ? -4.136 -7.830 6.949 1.00 56.09 177 ASN A N 1
ATOM 1402 C CA . ASN A 1 177 ? -2.726 -7.760 6.557 1.00 56.09 177 ASN A CA 1
ATOM 1403 C C . ASN A 1 177 ? -2.302 -6.312 6.237 1.00 56.09 177 ASN A C 1
ATOM 1405 O O . ASN A 1 177 ? -2.753 -5.740 5.248 1.00 56.09 177 ASN A O 1
ATOM 1409 N N . ASP A 1 178 ? -1.387 -5.743 7.026 1.00 55.72 178 ASP A N 1
ATOM 1410 C CA . ASP A 1 178 ? -0.852 -4.374 6.862 1.00 55.72 178 ASP A CA 1
ATOM 1411 C C . ASP A 1 178 ? 0.450 -4.310 6.027 1.00 55.72 178 ASP A C 1
ATOM 1413 O O . ASP A 1 178 ? 1.276 -3.407 6.167 1.00 55.72 178 ASP A O 1
ATOM 1417 N N . TRP A 1 179 ? 0.658 -5.258 5.112 1.00 54.69 179 TRP A N 1
ATOM 1418 C CA . TRP A 1 179 ? 1.857 -5.322 4.260 1.00 54.69 179 TRP A CA 1
ATOM 1419 C C . TRP A 1 179 ? 1.738 -4.414 3.026 1.00 54.69 179 TRP A C 1
ATOM 1421 O O . TRP A 1 179 ? 1.623 -4.909 1.909 1.00 54.69 179 TRP A O 1
ATOM 1431 N N . GLN A 1 180 ? 1.711 -3.091 3.207 1.00 61.84 180 GLN A N 1
ATOM 1432 C CA . GLN A 1 180 ? 1.250 -2.187 2.143 1.00 61.84 180 GLN A CA 1
ATOM 1433 C C . GLN A 1 180 ? 2.374 -1.620 1.253 1.00 61.84 180 GLN A C 1
ATOM 1435 O O . GLN A 1 180 ? 3.226 -0.835 1.687 1.00 61.84 180 GLN A O 1
ATOM 1440 N N . TRP A 1 181 ? 2.319 -2.006 -0.027 1.00 71.38 181 TRP A N 1
ATOM 1441 C CA . TRP A 1 181 ? 2.625 -1.135 -1.171 1.00 71.38 181 TRP A CA 1
ATOM 1442 C C . TRP A 1 181 ? 1.538 -0.069 -1.337 1.00 71.38 181 TRP A C 1
ATOM 1444 O O . TRP A 1 181 ? 1.890 1.078 -1.698 1.00 71.38 181 TRP A O 1
#

Secondary structure (DSSP, 8-state):
-----TTB-SSHHHHHHT-SS--TT-B-TTTS-PBP----TTSPP-TTSEEE-TTSBEEEHHHHHHHTTT--B-TTT--B-B-TTT--B---EE--TTTGGGPPPPGGGT-B--SS-HHHHHHHHHHHIIIIIHHHHHHHHHHHHHHHHH--HHHHHHHHHHHHHHHHHHHHHS-S---B-

Sequence (181 aa):
MPFETSCFVPDPRYTFLFDPTPRENLICAICTESHLSVPWSWAAIRDSNPSLLPCGHVFGHKCLQIWLRTHDTCPACRFRLKYDLCKHPIPPRRLTRESLLLVPPTIPDGGAVSDQCSWCRTKTDQMVILELCVPLAGRYYELKATYERTGSEVDRKKTATAKGHLDKVLHGLVPPNDWQW

Foldseek 3Di:
DPDPPLFAAQALLCQQPPPPDPSPASAAPQVRPAGADAAAPPDDQDQNFWWADLQRGIHRPVSVVVVVVPDQADPPPRHGQAQQQPRDGNDTHTGHPVCSVVDFRRVSRVADAHNDDPVVVVVVVVCCCPVPLVVLVVQLVVLVVVCVVPVDPVSVVVNVVSVVVNVVVVVVPDDPDPRHD

Organism: NCBI:txid2587402

Radius of gyration: 23.87 Å; chains: 1; bounding box: 56×33×63 Å

pLDDT: mean 90.23, std 12.34, range [35.06, 98.38]